Protein AF-A0A920DRZ0-F1 (afdb_monomer)

Mean predicted aligned error: 8.29 Å

Sequence (64 aa):
MLIFKIILVYIYVYGCMDSEAFNYFENATVDDGSCIAAVYGCTSPNYEEYNPDANTMMVHVLLY

pLDDT: mean 86.37, std 15.21, range [53.28, 98.5]

Foldseek 3Di:
DPDPPDDPDPDADEDDCDPQFLGHDPPGPDYPVPGHHADEWDCDPVDPGHDVPGSDYDPPPPPD

Secondary structure (DSSP, 8-state):
--SSSS-------BSB--TTBTTB-TT-SB--S---B--EEB--TTSTTB-TT--EE-STTS--

Nearest PDB structures (foldseek):
  6u2k-assembly1_B  TM=7.908E-01  e=2.649E+00  Homo sapiens

Structure (mmCIF, N/CA/C/O backbone):
data_AF-A0A920DRZ0-F1
#
_entry.id   AF-A0A920DRZ0-F1
#
loop_
_atom_site.group_P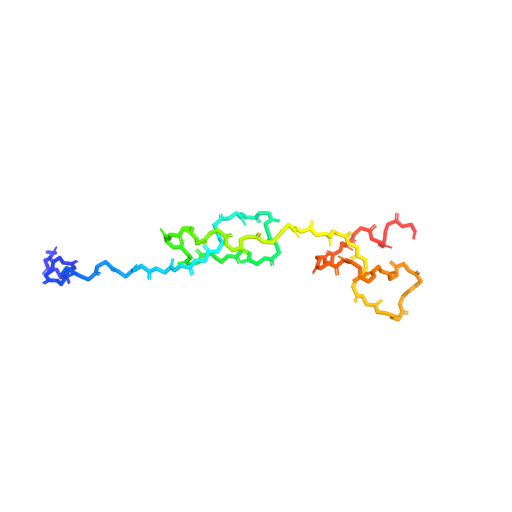DB
_atom_site.id
_atom_site.type_symbol
_atom_site.label_atom_id
_atom_site.label_alt_id
_atom_site.label_comp_id
_atom_site.label_asym_id
_atom_site.label_entity_id
_atom_site.label_seq_id
_atom_site.pdbx_PDB_ins_code
_atom_site.Cartn_x
_atom_site.Cartn_y
_atom_site.Cartn_z
_atom_site.occupancy
_atom_site.B_iso_or_equiv
_atom_site.auth_seq_id
_atom_site.auth_comp_id
_atom_site.auth_asym_id
_atom_site.auth_atom_id
_atom_site.pdbx_PDB_model_num
ATOM 1 N N . MET A 1 1 ? -13.425 11.665 35.411 1.00 53.28 1 MET A N 1
ATOM 2 C CA . MET A 1 1 ? -12.919 11.348 34.056 1.00 53.28 1 MET A CA 1
ATOM 3 C C . MET A 1 1 ? -13.981 10.548 33.305 1.00 53.28 1 MET A C 1
ATOM 5 O O . MET A 1 1 ? -13.804 9.390 32.960 1.00 53.28 1 MET A O 1
ATOM 9 N N . LEU A 1 2 ? -15.140 11.183 33.155 1.00 54.34 2 LEU A N 1
ATOM 10 C CA . LEU A 1 2 ? -16.390 10.644 32.622 1.00 54.34 2 LEU A CA 1
ATOM 11 C C . LEU A 1 2 ? -16.750 11.481 31.384 1.00 54.34 2 LEU A C 1
ATOM 13 O O . LEU A 1 2 ? -17.792 12.118 31.353 1.00 54.34 2 LEU A O 1
ATOM 17 N N . ILE A 1 3 ? -15.824 11.576 30.419 1.00 55.34 3 ILE A N 1
ATOM 18 C CA . ILE A 1 3 ? -15.983 12.427 29.220 1.00 55.34 3 ILE A CA 1
ATOM 19 C C . ILE A 1 3 ? -15.915 11.618 27.904 1.00 55.34 3 ILE A C 1
ATOM 21 O O . ILE A 1 3 ? -16.285 12.137 26.865 1.00 55.34 3 ILE A O 1
ATOM 25 N N . PHE A 1 4 ? -15.585 10.317 27.912 1.00 57.50 4 PHE A N 1
ATOM 26 C CA . PHE A 1 4 ? -15.416 9.546 26.659 1.00 57.50 4 PHE A CA 1
ATOM 27 C C . PHE A 1 4 ? -16.272 8.275 26.518 1.00 57.50 4 PHE A C 1
ATOM 29 O O . PHE A 1 4 ? -15.990 7.449 25.660 1.00 57.50 4 PHE A O 1
ATOM 36 N N . LYS A 1 5 ? -17.311 8.077 27.343 1.00 65.19 5 LYS A N 1
ATOM 37 C CA . LYS A 1 5 ? -18.066 6.802 27.366 1.00 65.19 5 LYS A CA 1
ATOM 38 C C . LYS A 1 5 ? -19.591 6.894 27.179 1.00 65.19 5 LYS A C 1
ATOM 40 O O . LYS A 1 5 ? -20.265 5.904 27.425 1.00 65.19 5 LYS A O 1
ATOM 45 N N . ILE A 1 6 ? -20.145 8.039 26.753 1.00 60.00 6 ILE A N 1
ATOM 46 C CA . ILE A 1 6 ? -21.614 8.244 26.643 1.00 60.00 6 ILE A CA 1
ATOM 47 C C . ILE A 1 6 ? -22.157 8.224 25.193 1.00 60.00 6 ILE A C 1
ATOM 49 O O . ILE A 1 6 ? -23.367 8.189 25.003 1.00 60.00 6 ILE A O 1
ATOM 53 N N . ILE A 1 7 ? -21.324 8.123 24.153 1.00 61.62 7 ILE A N 1
ATOM 54 C CA . ILE A 1 7 ? -21.805 7.892 22.778 1.00 61.62 7 ILE A CA 1
ATOM 55 C C . ILE A 1 7 ? -21.277 6.531 22.310 1.00 61.62 7 ILE A C 1
ATOM 57 O O . ILE A 1 7 ? -20.084 6.372 22.076 1.00 61.62 7 ILE A O 1
ATOM 61 N N . LEU A 1 8 ? -22.158 5.534 22.199 1.00 64.38 8 LEU A N 1
ATOM 62 C CA . LEU A 1 8 ? -21.873 4.222 21.600 1.00 64.38 8 LEU A CA 1
ATOM 63 C C . LEU A 1 8 ? -21.753 4.347 20.070 1.00 64.38 8 LEU A C 1
ATOM 65 O O . LEU A 1 8 ? -22.538 3.762 19.331 1.00 64.38 8 LEU A O 1
ATOM 69 N N . VAL A 1 9 ? -20.808 5.143 19.579 1.00 66.38 9 VAL A N 1
ATOM 70 C CA . VAL A 1 9 ? -20.449 5.171 18.157 1.00 66.38 9 VAL A CA 1
ATOM 71 C C . VAL A 1 9 ? -19.075 4.537 18.062 1.00 66.38 9 VAL A C 1
ATOM 73 O O . VAL A 1 9 ? -18.053 5.194 18.242 1.00 66.38 9 VAL A O 1
ATOM 76 N N . TYR A 1 10 ? -19.054 3.224 17.840 1.00 71.56 10 TYR A N 1
ATOM 77 C CA . TYR A 1 10 ? -17.860 2.587 17.302 1.00 71.56 10 TYR A CA 1
ATOM 78 C C . TYR A 1 10 ? -17.701 3.112 15.879 1.00 71.56 10 TYR A C 1
ATOM 80 O O . TYR A 1 10 ? -18.531 2.822 15.016 1.00 71.56 10 TYR A O 1
ATOM 88 N N . ILE A 1 11 ? -16.690 3.952 15.654 1.00 83.44 11 ILE A N 1
ATOM 89 C CA . ILE A 1 11 ? -16.356 4.383 14.303 1.00 83.44 11 ILE A CA 1
ATOM 90 C C . ILE A 1 11 ? -15.547 3.253 13.672 1.00 83.44 11 ILE A C 1
ATOM 92 O O . ILE A 1 11 ? -14.421 2.972 14.074 1.00 83.44 11 ILE A O 1
ATOM 96 N N . TYR A 1 12 ? -16.181 2.534 12.752 1.00 91.06 12 TYR A N 1
ATOM 97 C CA . TYR A 1 12 ? -15.497 1.538 11.946 1.00 91.06 12 TYR A CA 1
ATOM 98 C C . TYR A 1 12 ? -14.922 2.237 10.726 1.00 91.06 12 TYR A C 1
ATOM 100 O O . TYR A 1 12 ? -15.635 2.886 9.959 1.00 91.06 12 TYR A O 1
ATOM 108 N N . VAL A 1 13 ? -13.614 2.115 10.587 1.00 95.88 13 VAL A N 1
ATOM 109 C CA . VAL A 1 13 ? -12.844 2.623 9.461 1.00 95.88 13 VAL A CA 1
ATOM 110 C C . VAL A 1 13 ? -12.357 1.401 8.704 1.00 95.88 13 VAL A C 1
ATOM 112 O O . VAL A 1 13 ? -11.556 0.633 9.230 1.00 95.88 13 VAL A O 1
ATOM 115 N N . TYR A 1 14 ? -12.899 1.204 7.509 1.00 96.81 14 TYR A N 1
ATOM 116 C CA . TYR A 1 14 ? -12.568 0.078 6.645 1.00 96.81 14 TYR A CA 1
ATOM 117 C C . TYR A 1 14 ? -11.362 0.419 5.774 1.00 96.81 14 TYR A C 1
ATOM 119 O O . TYR A 1 14 ? -11.249 1.546 5.285 1.00 96.81 14 TYR A O 1
ATOM 127 N N . GLY A 1 15 ? -10.471 -0.546 5.599 1.00 97.75 15 GLY A N 1
ATOM 128 C CA . GLY A 1 15 ? -9.336 -0.454 4.690 1.00 97.75 15 GLY A CA 1
ATOM 129 C C . GLY A 1 15 ? -8.368 -1.608 4.903 1.00 97.75 15 GLY A C 1
ATOM 130 O O . GLY A 1 15 ? -8.507 -2.376 5.854 1.00 97.75 15 GLY A O 1
ATOM 131 N N . CYS A 1 16 ? -7.364 -1.705 4.036 1.00 98.50 16 CYS A N 1
ATOM 132 C CA . CYS A 1 16 ? -6.352 -2.742 4.153 1.00 98.50 16 CYS A CA 1
ATOM 133 C C . CYS A 1 16 ? -5.521 -2.570 5.434 1.00 98.50 16 CYS A C 1
ATOM 135 O O . CYS A 1 16 ? -4.910 -1.520 5.655 1.00 98.50 16 CYS A O 1
ATOM 137 N N . MET A 1 17 ? -5.470 -3.624 6.251 1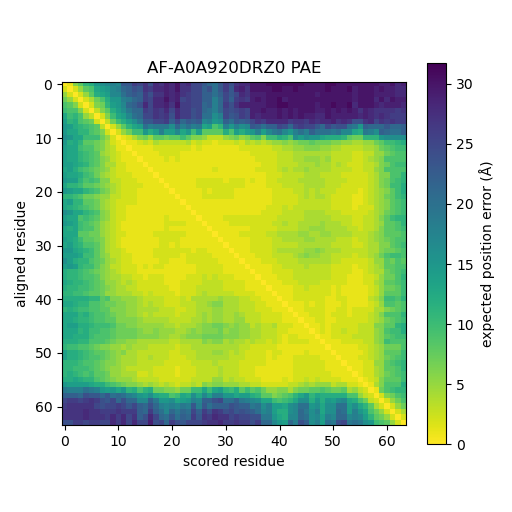.00 98.25 17 MET A N 1
ATOM 138 C CA . MET A 1 17 ? -4.682 -3.664 7.490 1.00 98.25 17 MET A CA 1
ATOM 139 C C . MET A 1 17 ? -3.311 -4.343 7.324 1.00 98.25 17 MET A C 1
ATOM 141 O O . MET A 1 17 ? -2.526 -4.357 8.270 1.00 98.25 17 MET A O 1
ATOM 145 N N . ASP A 1 18 ? -3.010 -4.898 6.147 1.00 98.00 18 ASP A N 1
ATOM 146 C CA . ASP A 1 18 ? -1.702 -5.483 5.841 1.00 98.00 18 ASP A CA 1
ATOM 147 C C . ASP A 1 18 ? -0.666 -4.379 5.590 1.00 98.00 18 ASP A C 1
ATOM 149 O O . ASP A 1 18 ? -0.764 -3.632 4.618 1.00 98.00 18 ASP A O 1
ATOM 153 N N . SER A 1 19 ? 0.336 -4.284 6.467 1.00 96.81 19 SER A N 1
ATOM 154 C CA . SER A 1 19 ? 1.407 -3.283 6.387 1.00 96.81 19 SER A CA 1
ATOM 155 C C . SER A 1 19 ? 2.332 -3.444 5.178 1.00 96.81 19 SER A C 1
ATOM 157 O O . SER A 1 19 ? 3.072 -2.513 4.862 1.00 96.81 19 SER A O 1
ATOM 159 N N . GLU A 1 20 ? 2.331 -4.610 4.528 1.00 95.19 20 GLU A N 1
ATOM 160 C CA . GLU A 1 20 ? 3.127 -4.877 3.324 1.00 95.19 20 GLU A CA 1
ATOM 161 C C . GLU A 1 20 ? 2.340 -4.616 2.025 1.00 95.19 20 GLU A C 1
ATOM 163 O O . GLU A 1 20 ? 2.908 -4.673 0.931 1.00 95.19 20 GLU A O 1
ATOM 168 N N . ALA A 1 21 ? 1.046 -4.291 2.113 1.00 97.31 21 ALA A N 1
ATOM 169 C CA . ALA A 1 21 ? 0.216 -3.992 0.952 1.00 97.31 21 ALA A CA 1
ATOM 170 C C . ALA A 1 21 ? 0.477 -2.588 0.380 1.00 97.31 21 ALA A C 1
ATOM 172 O O . ALA A 1 21 ? 0.709 -1.618 1.104 1.00 97.31 21 ALA A O 1
ATOM 173 N N . PHE A 1 22 ? 0.336 -2.450 -0.940 1.00 97.19 22 PHE A N 1
ATOM 174 C CA . PHE A 1 22 ? 0.464 -1.177 -1.661 1.00 97.19 22 PHE A CA 1
ATOM 175 C C . PHE A 1 22 ? -0.524 -0.106 -1.163 1.00 97.19 22 PHE A C 1
ATOM 177 O O . PHE A 1 22 ? -0.225 1.086 -1.177 1.00 97.19 22 PHE A O 1
ATOM 184 N N . ASN A 1 23 ? -1.703 -0.532 -0.713 1.00 97.62 23 ASN A N 1
ATOM 185 C CA . ASN A 1 23 ? -2.787 0.319 -0.233 1.00 97.62 23 ASN A CA 1
ATOM 186 C C . ASN A 1 23 ? -3.037 0.186 1.279 1.00 97.62 23 ASN A C 1
ATOM 188 O O . ASN A 1 23 ? -4.178 0.361 1.712 1.00 97.62 23 ASN A O 1
ATOM 192 N N . TYR A 1 24 ? -2.005 -0.126 2.074 1.00 97.81 24 TYR A N 1
ATOM 193 C CA . TYR A 1 24 ? -2.105 -0.127 3.537 1.00 97.81 24 TYR A CA 1
ATOM 194 C C . TYR A 1 24 ? -2.726 1.178 4.052 1.00 97.81 24 TYR A C 1
ATOM 196 O O . TYR A 1 24 ? -2.293 2.276 3.687 1.00 97.81 24 TYR A O 1
ATOM 204 N N . PHE A 1 25 ? -3.723 1.059 4.929 1.00 98.25 2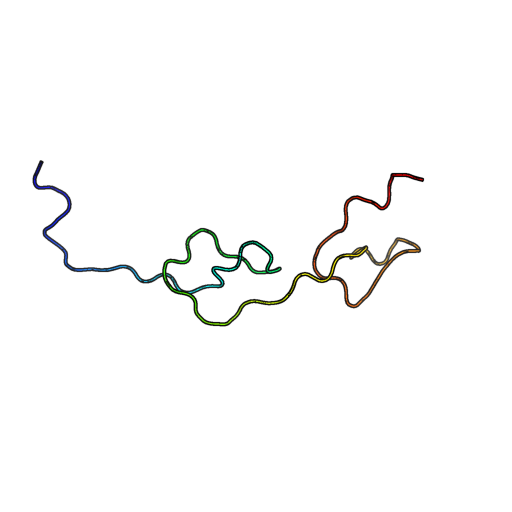5 PHE A N 1
ATOM 205 C CA . PHE A 1 25 ? -4.367 2.205 5.552 1.00 98.25 25 PHE A CA 1
ATOM 206 C C . PHE A 1 25 ? -4.204 2.165 7.070 1.00 98.25 25 PHE A C 1
ATOM 208 O O . PHE A 1 25 ? -4.924 1.466 7.774 1.00 98.25 25 PHE A O 1
ATOM 215 N N . GLU A 1 26 ? -3.291 2.987 7.589 1.00 97.81 26 GLU A N 1
ATOM 216 C CA . GLU A 1 26 ? -2.923 3.011 9.015 1.00 97.81 26 GLU A CA 1
ATOM 217 C C . GLU A 1 26 ? -4.079 3.306 9.982 1.00 97.81 26 GLU A C 1
ATOM 219 O O . GLU A 1 26 ? -4.021 2.937 11.152 1.00 97.81 26 GLU A O 1
ATOM 224 N N . ASN A 1 27 ? -5.135 3.967 9.500 1.00 96.44 27 ASN A N 1
ATOM 225 C CA . ASN A 1 27 ? -6.306 4.309 10.302 1.00 96.44 27 ASN A CA 1
ATOM 226 C C . ASN A 1 27 ? -7.426 3.263 10.192 1.00 96.44 27 ASN A C 1
ATOM 228 O O . ASN A 1 27 ? -8.476 3.438 10.818 1.00 96.44 27 ASN A O 1
ATOM 232 N N . ALA A 1 28 ? -7.238 2.198 9.403 1.00 96.62 28 ALA A N 1
ATOM 233 C CA . ALA A 1 28 ? -8.186 1.099 9.327 1.00 96.62 28 ALA A CA 1
ATOM 234 C C . ALA A 1 28 ? -8.302 0.406 10.692 1.00 96.62 28 ALA A C 1
ATOM 236 O O . ALA A 1 28 ? -7.320 0.045 11.338 1.00 96.62 28 ALA A O 1
ATOM 237 N N . THR A 1 29 ? -9.541 0.228 11.137 1.00 95.00 29 THR A N 1
ATOM 238 C CA . THR A 1 29 ? -9.897 -0.499 12.366 1.00 95.00 29 THR A CA 1
ATOM 239 C C . THR A 1 29 ? -10.564 -1.836 12.059 1.00 95.00 29 THR A C 1
ATOM 241 O O . THR A 1 29 ? -10.735 -2.653 12.964 1.00 95.00 29 THR A O 1
ATOM 244 N N . VAL A 1 30 ? -10.942 -2.055 10.795 1.00 96.62 30 VAL A N 1
ATOM 245 C CA . VAL A 1 30 ? -11.505 -3.298 10.269 1.00 96.62 30 VAL A CA 1
ATOM 246 C C . VAL A 1 30 ? -10.922 -3.543 8.883 1.00 96.62 30 VAL A C 1
ATOM 248 O O . VAL A 1 30 ? -11.017 -2.672 8.018 1.00 96.62 30 VAL A O 1
ATOM 251 N N . ASP A 1 31 ? -10.362 -4.732 8.679 1.00 97.75 31 ASP A N 1
ATOM 252 C CA . ASP A 1 31 ? -9.916 -5.179 7.363 1.00 97.75 31 ASP A CA 1
ATOM 253 C C . ASP A 1 31 ? -11.127 -5.375 6.444 1.00 97.75 31 ASP A C 1
ATOM 255 O O . ASP A 1 31 ? -12.121 -6.006 6.820 1.00 97.75 31 ASP A O 1
ATOM 259 N N . ASP A 1 32 ? -11.053 -4.810 5.245 1.00 98.00 32 ASP A N 1
ATOM 260 C CA . ASP A 1 32 ? -12.092 -4.915 4.222 1.00 98.00 32 ASP A CA 1
ATOM 261 C C . ASP A 1 32 ? -11.742 -5.908 3.104 1.00 98.00 32 ASP A C 1
ATOM 263 O O . ASP A 1 32 ? -12.535 -6.095 2.179 1.00 98.00 32 ASP A O 1
ATOM 267 N N . GLY A 1 33 ? -10.577 -6.562 3.187 1.00 97.75 33 GLY A N 1
ATOM 268 C CA . GLY A 1 33 ? -10.108 -7.513 2.183 1.00 97.75 33 GLY A CA 1
ATOM 269 C C . GLY A 1 33 ? -9.681 -6.857 0.866 1.00 97.75 33 GLY A C 1
ATOM 270 O O . GLY A 1 33 ? -9.517 -7.561 -0.131 1.00 97.75 33 GLY A O 1
ATOM 271 N N . SER A 1 34 ? -9.502 -5.531 0.837 1.00 97.81 34 SER A N 1
ATOM 272 C CA . SER A 1 34 ? -9.076 -4.786 -0.356 1.00 97.81 34 SER A CA 1
ATOM 273 C C . SER A 1 34 ? -7.557 -4.740 -0.559 1.00 97.81 34 SER A C 1
ATOM 275 O O . SER A 1 34 ? -7.090 -4.042 -1.459 1.00 97.81 34 SER A O 1
ATOM 277 N N . CYS A 1 35 ? -6.771 -5.441 0.262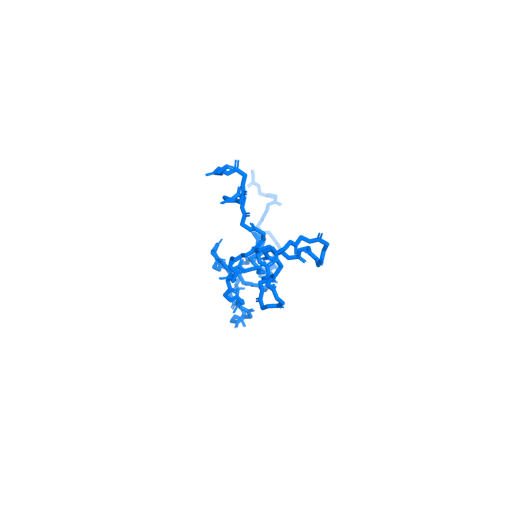 1.00 98.25 35 CYS A N 1
ATOM 278 C CA . CYS A 1 35 ? -5.312 -5.410 0.202 1.00 98.25 35 CYS A CA 1
ATOM 279 C C . CY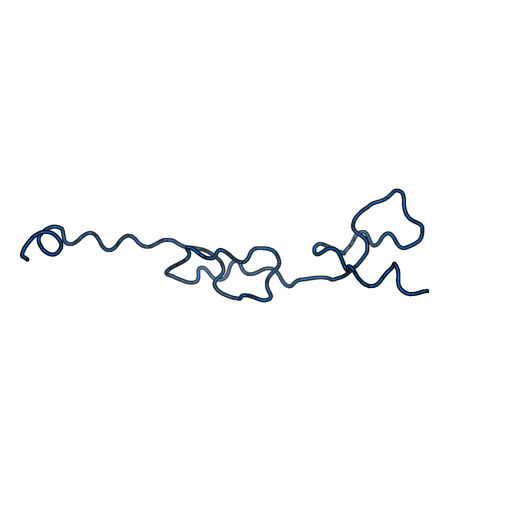S A 1 35 ? -4.764 -5.804 -1.178 1.00 98.25 35 CYS A C 1
ATOM 281 O O . CYS A 1 35 ? -5.059 -6.871 -1.717 1.00 98.25 35 CYS A O 1
ATOM 283 N N . ILE A 1 36 ? -3.924 -4.932 -1.732 1.00 97.88 36 ILE A N 1
ATOM 284 C CA . ILE A 1 36 ? -3.220 -5.118 -2.999 1.00 97.88 36 ILE A CA 1
ATOM 285 C C . ILE A 1 36 ? -1.763 -5.425 -2.674 1.00 97.88 36 ILE A C 1
ATOM 287 O O . ILE A 1 36 ? -1.093 -4.630 -2.017 1.00 97.88 36 ILE A O 1
ATOM 291 N N . ALA A 1 37 ? -1.254 -6.554 -3.164 1.00 97.25 37 ALA A N 1
ATOM 292 C CA . ALA A 1 37 ? 0.145 -6.918 -2.976 1.00 97.25 37 ALA A CA 1
ATOM 293 C C . ALA A 1 37 ? 1.083 -5.832 -3.534 1.00 97.25 37 ALA A C 1
ATOM 295 O O . ALA A 1 37 ? 0.877 -5.316 -4.640 1.00 97.25 37 ALA A O 1
ATOM 296 N N . ALA A 1 38 ? 2.130 -5.502 -2.777 1.00 96.25 38 ALA A N 1
ATOM 297 C CA . ALA A 1 38 ? 3.202 -4.656 -3.274 1.00 96.25 38 ALA A CA 1
ATOM 298 C C . ALA A 1 38 ? 4.008 -5.404 -4.349 1.00 96.25 38 ALA A C 1
ATOM 300 O O . ALA A 1 38 ? 4.551 -6.485 -4.115 1.00 96.25 38 ALA A O 1
ATOM 301 N N . VAL A 1 39 ? 4.110 -4.799 -5.528 1.00 95.75 39 VAL A N 1
ATOM 302 C CA . VAL A 1 39 ? 5.003 -5.205 -6.611 1.00 95.75 39 VAL A CA 1
ATOM 303 C C . VAL A 1 39 ? 6.114 -4.172 -6.678 1.00 95.75 39 VAL A C 1
ATOM 305 O O . VAL A 1 39 ? 5.908 -3.034 -7.107 1.00 95.75 39 VAL A O 1
ATOM 308 N N . TYR A 1 40 ? 7.291 -4.572 -6.207 1.00 92.81 40 TYR A N 1
ATOM 309 C CA . TYR A 1 40 ? 8.463 -3.710 -6.166 1.00 92.81 40 TYR A CA 1
ATOM 310 C C . TYR A 1 40 ? 9.096 -3.563 -7.553 1.00 92.81 40 TYR A C 1
ATOM 312 O O . TYR A 1 40 ? 9.321 -4.548 -8.255 1.00 92.81 40 TYR A O 1
ATOM 320 N N . GLY A 1 41 ? 9.427 -2.330 -7.930 1.00 92.25 41 GLY A N 1
ATOM 321 C CA . GLY A 1 41 ? 10.158 -2.024 -9.161 1.00 92.25 41 GLY A CA 1
ATOM 322 C C . GLY A 1 41 ? 10.254 -0.523 -9.421 1.00 92.25 41 GLY A C 1
ATOM 323 O O . GLY A 1 41 ? 9.829 0.286 -8.593 1.00 92.25 41 GLY A O 1
ATOM 324 N N . CYS A 1 42 ? 10.819 -0.137 -10.567 1.00 92.44 42 CYS A N 1
ATOM 325 C CA . CYS A 1 42 ? 10.799 1.256 -11.001 1.00 92.44 42 CYS A CA 1
ATOM 326 C C . CYS A 1 42 ? 9.430 1.589 -11.604 1.00 92.44 42 CYS A C 1
ATOM 328 O O . CYS A 1 42 ? 9.039 1.018 -12.620 1.00 92.44 42 CYS A O 1
ATOM 330 N N . THR A 1 43 ? 8.710 2.533 -11.000 1.00 93.25 43 THR A N 1
ATOM 331 C CA . THR A 1 43 ? 7.382 2.965 -11.476 1.00 93.25 43 THR A CA 1
ATOM 332 C C . THR A 1 43 ? 7.446 4.147 -12.447 1.00 93.25 43 THR A C 1
ATOM 334 O O . THR A 1 43 ? 6.423 4.586 -12.970 1.00 93.25 43 THR A O 1
ATOM 337 N N . SER A 1 44 ? 8.643 4.686 -12.693 1.00 92.25 44 SER A N 1
ATOM 338 C CA . SER A 1 44 ? 8.832 5.859 -13.541 1.00 92.25 44 SER A CA 1
ATOM 339 C C . SER A 1 44 ? 9.201 5.441 -14.970 1.00 92.25 44 SER A C 1
ATOM 341 O O . SER A 1 44 ? 10.265 4.855 -15.164 1.00 92.25 44 SER A O 1
ATOM 343 N N . PRO A 1 45 ? 8.387 5.781 -15.989 1.00 92.44 45 PRO A N 1
ATOM 344 C CA . PRO A 1 45 ? 8.594 5.345 -17.376 1.00 92.44 45 PRO A CA 1
ATOM 345 C C . PRO A 1 45 ? 9.807 5.981 -18.068 1.00 92.44 45 PRO A C 1
ATOM 347 O O . PRO A 1 45 ? 10.138 5.614 -19.189 1.00 92.44 45 PRO A O 1
ATOM 350 N N . ASN A 1 46 ? 10.462 6.948 -17.423 1.00 92.12 46 ASN A N 1
ATOM 351 C CA . ASN A 1 46 ? 11.636 7.636 -17.963 1.00 92.12 46 ASN A CA 1
ATOM 352 C C . ASN A 1 46 ? 12.961 6.915 -17.656 1.00 92.12 46 ASN A C 1
ATOM 354 O O . ASN A 1 46 ? 14.018 7.433 -18.008 1.00 92.12 46 ASN A O 1
ATOM 358 N N . TYR A 1 47 ? 12.914 5.777 -16.964 1.00 88.44 47 TYR A N 1
ATOM 359 C CA . TYR A 1 47 ? 14.086 4.994 -16.576 1.00 88.44 47 TYR A CA 1
ATOM 360 C C . TYR A 1 47 ? 14.135 3.684 -17.361 1.00 88.44 47 TYR A C 1
AT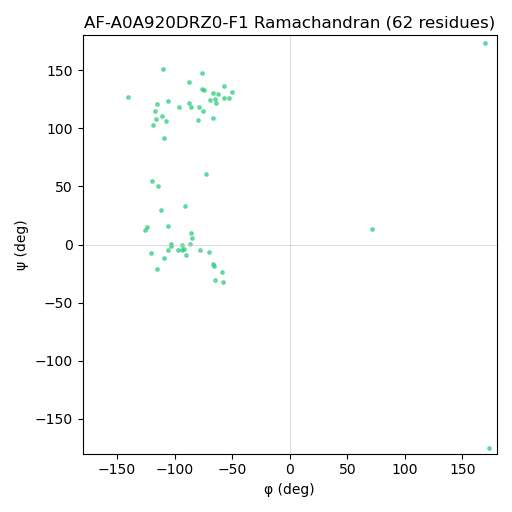OM 362 O O . TYR A 1 47 ? 13.095 3.147 -17.744 1.00 88.44 47 TYR A O 1
ATOM 370 N N . GLU A 1 48 ? 15.341 3.163 -17.585 1.00 89.31 48 GLU A N 1
ATOM 371 C CA . GLU A 1 48 ? 15.552 1.916 -18.331 1.00 89.31 48 GLU A CA 1
ATOM 372 C C . GLU A 1 48 ? 14.952 0.708 -17.599 1.00 89.31 48 GLU A C 1
ATOM 374 O O . GLU A 1 48 ? 14.459 -0.227 -18.226 1.00 89.31 48 GLU A O 1
ATOM 379 N N . GLU A 1 49 ? 14.926 0.758 -16.268 1.00 89.38 49 GLU A N 1
ATOM 380 C CA . GLU A 1 49 ? 14.423 -0.293 -15.386 1.00 89.38 49 GLU A CA 1
ATOM 381 C C . GLU A 1 49 ? 12.905 -0.209 -15.140 1.00 89.38 49 GLU A C 1
ATOM 383 O O . GLU A 1 49 ? 12.394 -0.893 -14.248 1.00 89.38 49 GLU A O 1
ATOM 388 N N . TYR A 1 50 ? 12.179 0.644 -15.880 1.00 92.12 50 TYR A N 1
ATOM 389 C CA . TYR A 1 50 ? 10.726 0.793 -15.750 1.00 92.12 50 TYR A CA 1
ATOM 390 C C . TYR A 1 50 ? 10.008 -0.558 -15.854 1.00 92.12 50 TYR A C 1
ATOM 392 O O . TYR A 1 50 ? 10.149 -1.285 -16.840 1.00 92.12 50 TYR A O 1
ATOM 400 N N . ASN A 1 51 ? 9.183 -0.860 -14.851 1.00 94.06 51 ASN A N 1
ATOM 401 C CA . ASN A 1 51 ? 8.313 -2.025 -14.836 1.00 94.06 51 ASN A CA 1
ATOM 402 C C . ASN A 1 51 ? 6.842 -1.563 -14.798 1.00 94.06 51 ASN A C 1
ATOM 404 O O . ASN A 1 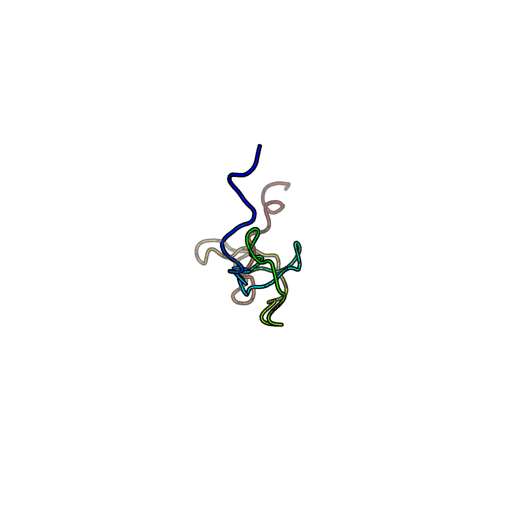51 ? 6.426 -0.988 -13.789 1.00 94.06 51 ASN A O 1
ATOM 408 N N . PRO A 1 52 ? 6.039 -1.825 -15.848 1.00 95.44 52 PRO A N 1
ATOM 409 C CA . PRO A 1 52 ? 4.634 -1.419 -15.889 1.00 95.44 52 PRO A CA 1
ATOM 410 C C . PRO A 1 52 ? 3.747 -2.123 -14.853 1.00 95.44 52 PRO A C 1
ATOM 412 O O . PRO A 1 52 ? 2.679 -1.604 -14.538 1.00 95.44 52 PRO A O 1
ATOM 415 N N . ASP A 1 53 ? 4.187 -3.257 -14.304 1.00 95.75 53 ASP A N 1
ATOM 416 C CA . ASP A 1 53 ? 3.458 -3.995 -13.268 1.00 95.75 53 ASP A CA 1
ATOM 417 C C . ASP A 1 53 ? 3.834 -3.541 -11.845 1.00 95.75 53 ASP A C 1
ATOM 419 O O . ASP A 1 53 ? 3.191 -3.944 -10.874 1.00 95.75 53 ASP A O 1
ATOM 423 N N . ALA A 1 54 ? 4.873 -2.709 -11.690 1.00 95.81 54 ALA A N 1
ATOM 424 C CA . ALA A 1 54 ? 5.299 -2.218 -10.385 1.00 95.81 54 ALA A CA 1
ATOM 425 C C . ALA A 1 54 ? 4.338 -1.149 -9.848 1.00 95.81 54 ALA A C 1
ATOM 427 O O . ALA A 1 54 ? 4.008 -0.179 -10.531 1.00 95.81 54 ALA A O 1
ATOM 428 N N . ASN A 1 55 ? 3.944 -1.296 -8.582 1.00 95.69 55 ASN A N 1
ATOM 429 C CA . ASN A 1 55 ? 3.123 -0.320 -7.861 1.00 95.69 55 ASN A CA 1
ATOM 430 C C . ASN A 1 55 ? 3.876 0.316 -6.681 1.00 95.69 55 ASN A C 1
ATOM 432 O O . ASN A 1 55 ? 3.571 1.442 -6.301 1.00 95.69 55 ASN A O 1
ATOM 436 N N . THR A 1 56 ? 4.929 -0.325 -6.176 1.00 94.00 56 THR A N 1
ATOM 437 C CA . THR A 1 56 ? 5.730 0.175 -5.057 1.00 94.00 56 THR A CA 1
ATOM 438 C C . THR A 1 56 ? 7.146 0.476 -5.530 1.00 94.00 56 THR A C 1
ATOM 440 O O . THR A 1 56 ? 7.857 -0.403 -6.019 1.00 94.00 56 THR A O 1
ATOM 443 N N . MET A 1 57 ? 7.578 1.731 -5.375 1.00 89.75 57 MET A N 1
ATOM 444 C CA . MET A 1 57 ? 8.914 2.152 -5.800 1.00 89.75 57 MET A CA 1
ATOM 445 C C . MET A 1 57 ? 9.995 1.419 -5.000 1.00 89.75 57 MET A C 1
ATOM 447 O O . MET A 1 57 ? 10.070 1.537 -3.775 1.00 89.75 57 MET A O 1
ATOM 451 N N . MET A 1 58 ? 10.871 0.702 -5.698 1.00 84.88 58 MET A N 1
ATOM 452 C CA . MET A 1 58 ? 12.038 0.064 -5.093 1.00 84.88 58 MET A CA 1
ATOM 453 C C . MET A 1 58 ? 13.209 1.058 -5.020 1.00 84.88 58 MET A C 1
ATOM 455 O O . MET A 1 58 ? 13.706 1.515 -6.042 1.00 84.88 58 MET A O 1
ATOM 459 N N . VAL A 1 59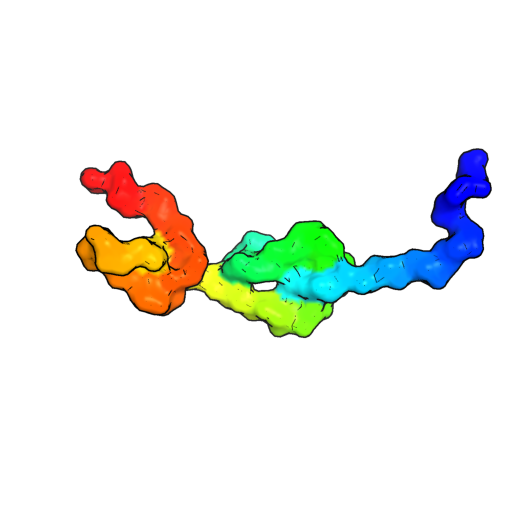 ? 13.694 1.377 -3.813 1.00 69.69 59 VAL A N 1
ATOM 460 C CA . VAL A 1 59 ? 14.811 2.333 -3.596 1.00 69.69 59 VAL A CA 1
ATOM 461 C C . VAL A 1 59 ? 16.193 1.712 -3.896 1.00 69.69 59 VAL A C 1
ATOM 463 O O . VAL A 1 59 ? 17.213 2.394 -3.903 1.00 69.69 59 VAL A O 1
ATOM 466 N N . HIS A 1 60 ? 16.252 0.414 -4.200 1.00 66.06 60 HIS A N 1
ATOM 467 C CA . HIS A 1 60 ? 17.496 -0.325 -4.440 1.00 66.06 60 HIS A CA 1
ATOM 468 C C . HIS A 1 60 ? 17.936 -0.340 -5.917 1.00 66.06 60 HIS A C 1
ATOM 470 O O . HIS A 1 60 ? 18.486 -1.332 -6.377 1.00 66.0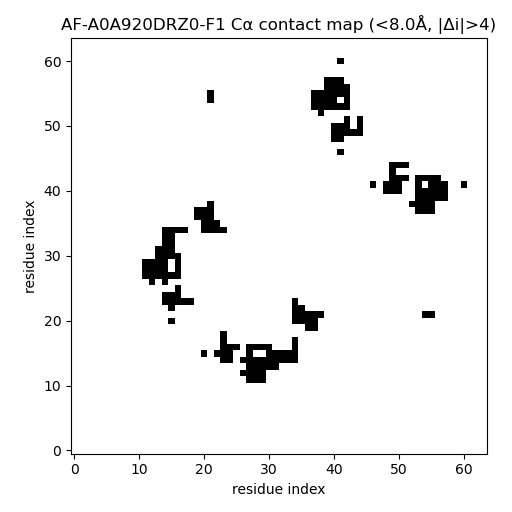6 60 HIS A O 1
ATOM 476 N N . VAL A 1 61 ? 17.677 0.732 -6.674 1.00 59.19 61 VAL A N 1
ATOM 477 C CA . VAL A 1 61 ? 18.179 0.886 -8.061 1.00 59.19 61 VAL A CA 1
ATOM 478 C C . VAL A 1 61 ? 19.370 1.863 -8.128 1.00 59.19 61 VAL A C 1
ATOM 480 O O . VAL A 1 61 ? 19.963 2.055 -9.175 1.00 59.19 61 VAL A O 1
ATOM 483 N N . LEU A 1 62 ? 19.781 2.455 -6.996 1.00 59.81 62 LEU A N 1
ATOM 484 C CA . LEU A 1 62 ? 20.945 3.359 -6.914 1.00 59.81 62 LEU A CA 1
ATOM 485 C C . LEU A 1 62 ? 22.176 2.732 -6.235 1.00 59.81 62 LEU A C 1
ATOM 487 O O . LEU A 1 62 ? 23.073 3.454 -5.806 1.00 59.81 62 LEU A O 1
ATOM 491 N N . LEU A 1 63 ? 22.217 1.404 -6.094 1.00 58.12 63 LEU A N 1
ATOM 492 C CA . LEU A 1 63 ? 23.391 0.685 -5.588 1.00 58.12 63 LEU A CA 1
ATOM 493 C C . LEU A 1 63 ? 24.004 -0.220 -6.665 1.00 58.12 63 LEU A C 1
ATOM 495 O O . LEU A 1 63 ? 24.274 -1.390 -6.407 1.00 58.12 63 LEU A O 1
ATOM 499 N N . TYR A 1 64 ? 24.253 0.352 -7.843 1.00 53.72 64 TYR A N 1
ATOM 500 C CA . TYR A 1 64 ? 25.355 -0.026 -8.735 1.00 53.72 64 TYR A CA 1
ATOM 501 C C . TYR A 1 64 ? 25.940 1.252 -9.338 1.00 53.72 64 TYR A C 1
ATOM 503 O O . TYR A 1 64 ? 25.137 2.090 -9.804 1.00 53.72 64 TYR A O 1
#

Solvent-accessible surface area (backbone atoms only — not comparable to full-atom values): 4233 Å² total; per-residue (Å²): 142,87,84,87,81,88,71,96,67,83,83,80,32,73,28,14,69,50,86,73,25,68,58,46,33,93,77,35,73,38,71,64,81,68,62,39,80,53,31,73,27,36,66,50,85,89,45,94,70,43,32,93,80,26,78,32,76,49,83,82,76,77,83,120

Radius of gyration: 18.69 Å; Cα contacts (8 Å, |Δi|>4): 100; chains: 1; bounding box: 47×20×52 Å